Protein AF-A0A961DHG2-F1 (afdb_monomer)

Foldseek 3Di:
DAFQDFWWWKAKAFFADWQACVNCPPDPRLVQFIWTWGDFPNDTATETAGLFDPDPPFHRWKWKDKFFAQDDDDADDHDIGPPAFADCCVRPVDWPVRTHTDDSVVSSVVVVVLDDHRFIKMKIFGAHVPRRRYGYQQADDDPRRHIWIWGPSVDRTIMIMHIDGPPDGD

Secondary structure (DSSP, 8-state):
-----SEEEEEEEEEEEEE-TT-TTTSS--TTEEEEEEEETTEEEEEEEE-S---TTS--PEEEEEEE-PPPSSPP-SEEEET--B-HHHHH---GGGSEEE-HHHHHHHHHHH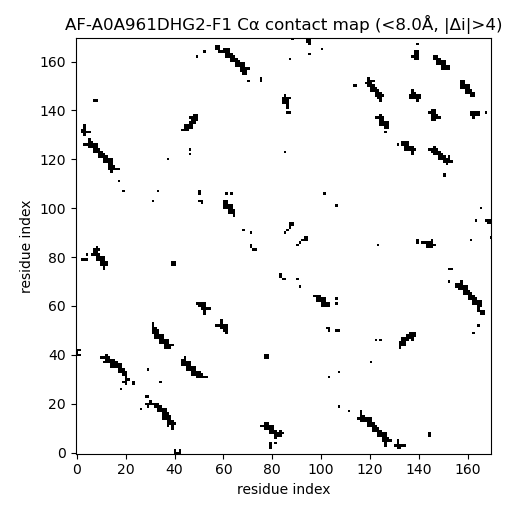--TTSEEEEEEEEPTT-TTEEEEES--STTB--EEEESTTSSS-EEEEEEETT---

pLDDT: mean 92.59, std 9.17, range [45.97, 98.56]

Radius of gyration: 14.7 Å; Cα contacts (8 Å, |Δi|>4): 421; chains: 1; bounding box: 36×35×34 Å

Sequence (170 aa):
CDALTVGFGRIYGTLVAIVRPVDQQCAQPNRGHVILQVKMSGAVYRLLVNVESTVGGVDPRVLIASVSKPLPSPAWSEGWHSGVKLDYVTDFALHAGDFTAMEKADLVTRVVAEMHIGAPISVYGTSGAGRPESAHLIHRNGNDDDGAVVVGPDTATPRILLFHFAEQSF

Mean predicted aligned error: 3.83 Å

Nearest PDB structures (foldseek):
  4jbm-assembly2_B  TM=5.206E-01  e=5.271E+00  Mus musculus
  8x70-assembly3_C  TM=4.385E-01  e=4.462E+00  Homo sapiens
  7tre-assembly1_C  TM=3.648E-01  e=5.890E+00  Homo sapiens
  2f9y-assembly1_A-2  TM=2.972E-01  e=4.986E+00  Escherichia coli
  8sgx-assembly1_C  TM=3.344E-01  e=5.271E+00  Leishmania tarentolae

Solvent-accessible surface area (backbone atoms only — not comparable to full-atom values): 9136 Å² total; per-residue (Å²): 130,86,64,46,62,69,40,52,26,34,44,22,29,30,27,71,46,76,42,50,50,85,54,54,90,83,44,78,89,38,79,39,25,38,33,42,29,32,36,37,88,93,43,75,32,43,36,38,35,64,30,33,48,85,61,86,95,57,68,42,37,28,23,42,38,74,49,70,48,69,77,67,68,73,78,85,62,81,40,72,39,66,83,52,63,36,40,58,48,84,76,67,72,47,42,53,87,71,39,47,75,29,55,46,72,58,40,49,51,53,57,53,74,71,58,54,78,72,36,55,34,30,37,28,23,33,18,46,86,98,32,44,54,34,32,31,65,31,17,66,67,56,94,40,50,29,10,29,42,28,39,47,54,88,48,84,57,17,42,36,41,38,34,36,53,72,87,59,82,96

Structure (mmCIF, N/CA/C/O backbone):
data_AF-A0A961DHG2-F1
#
_entry.id   AF-A0A961DHG2-F1
#
loop_
_atom_site.group_PDB
_atom_site.id
_atom_site.type_symbol
_atom_site.label_atom_id
_atom_site.label_alt_id
_atom_site.label_comp_id
_atom_site.label_asym_id
_atom_site.label_entity_id
_atom_site.label_seq_id
_atom_site.pdbx_PDB_ins_code
_atom_site.Cartn_x
_atom_site.Cartn_y
_atom_site.Cartn_z
_atom_site.occupancy
_atom_site.B_iso_or_equiv
_atom_site.auth_seq_id
_atom_site.auth_comp_id
_atom_site.auth_asym_id
_atom_site.auth_atom_id
_atom_site.pdbx_PDB_model_num
ATOM 1 N N . CYS A 1 1 ? -15.050 13.508 12.982 1.00 45.97 1 CYS A N 1
ATOM 2 C CA . CYS A 1 1 ? -14.451 13.053 11.716 1.00 45.97 1 CYS A CA 1
ATOM 3 C C . CYS A 1 1 ? -13.011 12.731 12.020 1.00 45.97 1 CYS A C 1
ATOM 5 O O . CYS A 1 1 ? -12.280 13.653 12.366 1.00 45.97 1 CYS A O 1
ATOM 7 N N . ASP A 1 2 ? -12.638 11.462 11.969 1.00 59.91 2 ASP A N 1
ATOM 8 C CA . ASP A 1 2 ? -11.238 11.095 12.141 1.00 59.91 2 ASP A CA 1
ATOM 9 C C . ASP A 1 2 ? -10.472 11.547 10.893 1.00 59.91 2 ASP A C 1
ATOM 11 O O . ASP A 1 2 ? -11.009 11.574 9.788 1.00 59.91 2 ASP A O 1
ATOM 15 N N . ALA A 1 3 ? -9.247 12.013 11.058 1.00 86.00 3 ALA A N 1
ATOM 16 C CA . ALA A 1 3 ? -8.420 12.530 9.976 1.0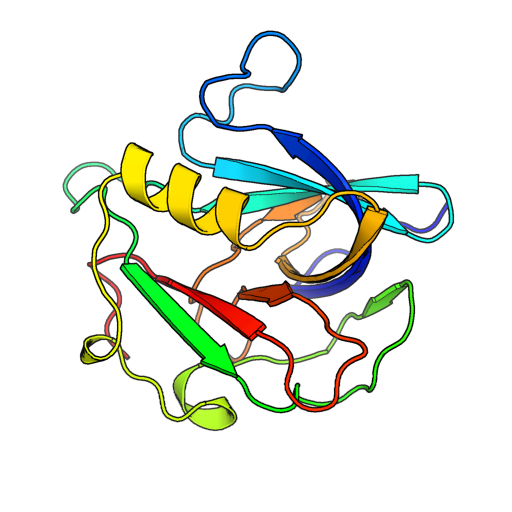0 86.00 3 ALA A CA 1
ATOM 17 C C . ALA A 1 3 ? -7.092 11.787 10.023 1.00 86.00 3 ALA A C 1
ATOM 19 O O . ALA A 1 3 ? -6.584 11.528 11.115 1.0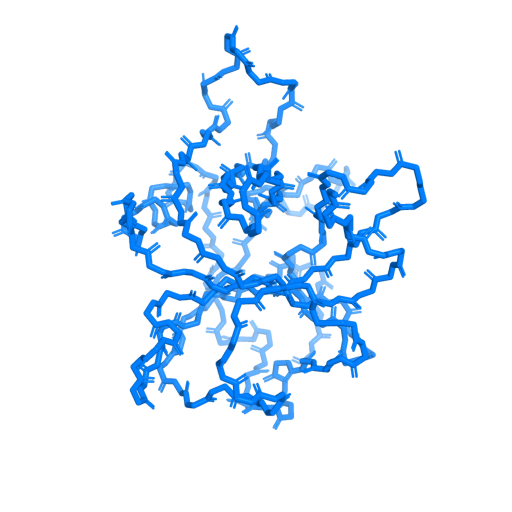0 86.00 3 ALA A O 1
ATOM 20 N N . LEU A 1 4 ? -6.519 11.463 8.862 1.00 93.94 4 LEU A N 1
ATOM 21 C CA . LEU A 1 4 ? -5.163 10.929 8.842 1.00 93.94 4 LEU A CA 1
ATOM 22 C C . LEU A 1 4 ? -4.225 12.036 9.323 1.00 93.94 4 LEU A C 1
ATOM 24 O O . LEU A 1 4 ? -4.116 13.088 8.685 1.00 93.94 4 LEU A O 1
ATOM 28 N N . THR A 1 5 ? -3.568 11.821 10.460 1.00 95.38 5 THR A N 1
ATOM 29 C CA . THR A 1 5 ? -2.541 12.747 10.941 1.00 95.38 5 THR A CA 1
ATOM 30 C C . THR A 1 5 ? -1.363 12.735 9.976 1.00 95.38 5 THR A C 1
ATOM 32 O O . THR A 1 5 ? -1.077 11.713 9.357 1.00 95.38 5 THR A O 1
ATOM 35 N N . VAL A 1 6 ? -0.669 13.865 9.852 1.00 96.06 6 VAL A N 1
ATOM 36 C CA . VAL A 1 6 ? 0.505 13.979 8.977 1.00 96.06 6 VAL A CA 1
ATOM 37 C C . VAL A 1 6 ? 1.591 12.993 9.414 1.00 96.06 6 VAL A C 1
ATOM 39 O O . VAL A 1 6 ? 1.883 12.893 10.606 1.00 96.06 6 VAL A O 1
ATOM 42 N N . GLY A 1 7 ? 2.202 12.312 8.445 1.00 95.94 7 GLY A N 1
ATOM 43 C CA . GLY A 1 7 ? 3.286 11.354 8.658 1.00 95.94 7 GLY A CA 1
ATOM 44 C C . GLY A 1 7 ? 2.937 9.929 8.233 1.00 95.94 7 GLY A C 1
ATOM 45 O O . GLY A 1 7 ? 1.872 9.672 7.665 1.00 95.94 7 GLY A O 1
ATOM 46 N N . PHE A 1 8 ? 3.876 9.017 8.486 1.00 97.06 8 PHE A N 1
ATOM 47 C CA . PHE A 1 8 ? 3.699 7.589 8.249 1.00 97.06 8 PHE A CA 1
ATOM 48 C C . PHE A 1 8 ? 2.724 6.979 9.259 1.00 97.06 8 PHE A C 1
ATOM 50 O O . PHE A 1 8 ? 2.708 7.328 10.447 1.00 97.06 8 PHE A O 1
ATOM 57 N N . GLY A 1 9 ? 1.911 6.049 8.779 1.00 95.75 9 GLY A N 1
ATOM 58 C CA . GLY A 1 9 ? 1.008 5.291 9.618 1.00 95.75 9 GLY A CA 1
ATOM 59 C C . GLY A 1 9 ? 0.339 4.151 8.874 1.00 95.75 9 GLY A C 1
ATOM 60 O O . GLY A 1 9 ? 0.582 3.896 7.692 1.00 95.75 9 GLY A O 1
ATOM 61 N N . ARG A 1 10 ? -0.539 3.464 9.598 1.00 96.19 10 ARG A N 1
ATOM 62 C CA . ARG A 1 10 ? -1.341 2.357 9.085 1.00 96.19 10 ARG A CA 1
ATOM 63 C C . ARG A 1 10 ? -2.813 2.677 9.246 1.00 96.19 10 ARG A C 1
ATOM 65 O O . ARG A 1 10 ? -3.289 2.814 10.372 1.00 96.19 10 ARG A O 1
ATOM 72 N N . ILE A 1 11 ? -3.543 2.755 8.141 1.00 96.00 11 ILE A N 1
ATOM 73 C CA . ILE A 1 11 ? -5.003 2.811 8.181 1.00 96.00 11 ILE A CA 1
ATOM 74 C C . ILE A 1 11 ? -5.554 1.398 8.220 1.00 96.00 11 ILE A C 1
ATOM 76 O O . ILE A 1 11 ? -5.121 0.524 7.472 1.00 96.00 11 ILE A O 1
ATOM 80 N N . TYR A 1 12 ? -6.542 1.208 9.076 1.00 94.81 12 TYR A N 1
ATOM 81 C CA . TYR A 1 12 ? -7.349 0.015 9.149 1.00 94.81 12 TYR A CA 1
ATOM 82 C C . TYR A 1 12 ? -8.808 0.366 8.868 1.00 94.81 12 TYR A C 1
ATOM 84 O O . TYR A 1 12 ? -9.368 1.230 9.544 1.00 94.81 12 TYR A O 1
ATOM 92 N N . GLY A 1 13 ? -9.452 -0.333 7.934 1.00 95.94 13 GLY A N 1
ATOM 93 C CA . GLY A 1 13 ? -10.874 -0.133 7.676 1.00 95.94 13 GLY A CA 1
ATOM 94 C C . GLY A 1 13 ? -11.474 -1.158 6.724 1.00 95.94 13 GLY A C 1
ATOM 95 O O . GLY A 1 13 ? -10.946 -2.248 6.529 1.00 95.94 13 GLY A O 1
ATOM 96 N N . THR A 1 14 ? -12.602 -0.799 6.121 1.00 98.00 14 THR A N 1
ATOM 97 C CA . THR A 1 14 ? -13.308 -1.624 5.131 1.00 98.00 14 THR A CA 1
ATOM 98 C C . THR A 1 14 ? -13.056 -1.094 3.727 1.00 98.00 14 THR A C 1
ATOM 100 O O . THR A 1 14 ? -13.260 0.094 3.473 1.00 98.00 14 THR A O 1
ATOM 103 N N . LEU A 1 15 ? -12.661 -1.950 2.785 1.00 98.38 15 LEU A N 1
ATOM 104 C CA . LEU A 1 15 ? -12.525 -1.548 1.385 1.00 98.38 15 LEU A CA 1
ATOM 105 C C . LEU A 1 15 ? -13.910 -1.293 0.772 1.00 98.38 15 LEU A C 1
ATOM 107 O O . LEU A 1 15 ? -14.743 -2.193 0.739 1.00 98.38 15 LEU A O 1
ATOM 111 N N . VAL A 1 16 ? -14.169 -0.090 0.258 1.00 98.19 16 VAL A N 1
ATOM 112 C CA . VAL A 1 16 ? -15.480 0.272 -0.322 1.00 98.19 16 VAL A CA 1
ATOM 113 C C . VAL A 1 16 ? -15.449 0.502 -1.827 1.00 98.19 16 VAL A C 1
ATOM 115 O O . VAL A 1 16 ? -16.474 0.335 -2.481 1.00 98.19 16 VAL A O 1
ATOM 118 N N . ALA A 1 17 ? -14.291 0.839 -2.393 1.00 96.50 17 ALA A N 1
ATOM 119 C CA . ALA A 1 17 ? -14.109 0.906 -3.839 1.00 96.50 17 ALA A CA 1
ATOM 120 C C . ALA A 1 17 ? -12.637 0.742 -4.225 1.00 96.50 17 ALA A C 1
ATOM 122 O O . ALA A 1 17 ? -11.730 1.017 -3.437 1.00 96.50 17 ALA A O 1
ATOM 123 N N . ILE A 1 18 ? -12.417 0.346 -5.476 1.00 95.06 18 ILE A N 1
ATOM 124 C CA . ILE A 1 18 ? -11.108 0.340 -6.1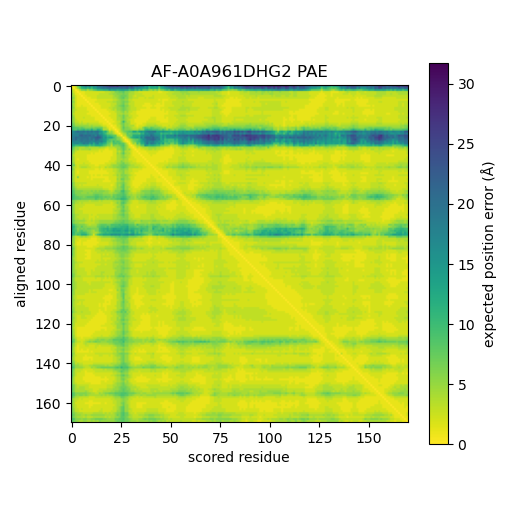25 1.00 95.06 18 ILE A CA 1
ATOM 125 C C . ILE A 1 18 ? -11.240 1.183 -7.387 1.00 95.06 18 ILE A C 1
ATOM 127 O O . ILE A 1 18 ? -12.099 0.907 -8.222 1.00 95.06 18 ILE A O 1
ATOM 131 N N . VAL A 1 19 ? -10.399 2.203 -7.532 1.00 93.25 19 VAL A N 1
ATOM 132 C CA . VAL A 1 19 ? -10.344 3.026 -8.743 1.00 93.25 19 VAL A CA 1
ATOM 133 C C . VAL A 1 19 ? -9.053 2.717 -9.478 1.00 93.25 19 VAL A C 1
ATOM 135 O O . VAL A 1 19 ? -7.957 2.995 -8.979 1.00 93.25 19 VAL A O 1
ATOM 138 N N . ARG A 1 20 ? -9.167 2.143 -10.674 1.00 91.25 20 ARG A N 1
ATOM 139 C CA . ARG A 1 20 ? -8.005 1.808 -11.497 1.00 91.25 20 ARG A CA 1
ATOM 140 C C . ARG A 1 20 ? -7.531 3.042 -12.265 1.00 91.25 20 ARG A C 1
ATOM 142 O O . ARG A 1 20 ? -8.318 3.962 -12.494 1.00 91.25 20 ARG A O 1
ATOM 149 N N . PRO A 1 21 ? -6.287 3.041 -12.771 1.00 87.94 21 PRO A N 1
ATOM 150 C CA . PRO A 1 21 ? -5.798 4.113 -13.636 1.00 87.94 21 PRO A CA 1
ATOM 151 C C . PRO A 1 21 ? -6.650 4.375 -14.885 1.00 87.94 21 PRO A C 1
ATOM 153 O O . PRO A 1 21 ? -6.555 5.459 -15.451 1.00 87.94 21 PRO A O 1
ATOM 156 N N . VAL A 1 22 ? -7.449 3.402 -15.343 1.00 84.12 22 VAL A N 1
ATOM 157 C CA . VAL A 1 22 ? -8.361 3.547 -16.494 1.00 84.12 22 VAL A CA 1
ATOM 158 C C . VAL A 1 22 ? -9.700 4.199 -16.128 1.00 84.12 22 VAL A C 1
ATOM 160 O O . VAL A 1 22 ? -10.363 4.751 -17.001 1.00 84.12 22 VAL A O 1
ATOM 163 N N . ASP A 1 23 ? -10.077 4.215 -14.847 1.00 80.00 23 ASP A N 1
ATOM 164 C CA . ASP A 1 23 ? -11.376 4.701 -14.361 1.00 80.00 23 ASP A CA 1
ATOM 165 C C . ASP A 1 23 ? -11.352 6.235 -14.109 1.00 80.00 23 ASP A C 1
ATOM 167 O O . ASP A 1 23 ? -11.874 6.747 -13.117 1.00 80.00 23 ASP A O 1
ATOM 171 N N . GLN A 1 24 ? -10.724 7.001 -15.015 1.00 64.44 24 GLN A N 1
ATOM 172 C CA . GLN A 1 24 ? -10.405 8.439 -14.848 1.00 64.44 24 GLN A CA 1
ATOM 173 C C . GLN A 1 24 ? -11.614 9.382 -14.929 1.00 64.44 24 GLN A C 1
ATOM 175 O O . GLN A 1 24 ? -11.467 10.592 -14.781 1.00 64.44 24 GLN A O 1
ATOM 180 N N . GLN A 1 25 ? -12.809 8.858 -15.194 1.00 64.88 25 GLN A N 1
ATOM 181 C CA . GLN A 1 25 ? -14.010 9.674 -15.390 1.00 64.88 25 GLN A CA 1
ATOM 182 C C . GLN A 1 25 ? -14.543 10.273 -14.077 1.00 64.88 25 GLN A C 1
ATOM 184 O O . GLN A 1 25 ? -15.270 11.262 -14.119 1.00 64.88 25 GLN A O 1
ATOM 189 N N . CYS A 1 26 ? -14.173 9.713 -12.916 1.00 53.06 26 CYS A N 1
ATOM 190 C CA . CYS A 1 26 ? -14.684 10.156 -11.610 1.00 53.06 26 CYS A CA 1
ATOM 191 C C . CYS A 1 26 ? -13.608 10.375 -10.533 1.00 53.06 26 CYS A C 1
ATOM 193 O O . CYS A 1 26 ? -13.902 10.967 -9.495 1.00 53.06 26 CYS A O 1
ATOM 195 N N . ALA A 1 27 ? -12.365 9.943 -10.755 1.00 54.09 27 ALA A N 1
ATOM 196 C CA . ALA A 1 27 ? -11.256 10.196 -9.842 1.00 54.09 27 ALA A CA 1
ATOM 197 C C . ALA A 1 27 ? -10.250 11.161 -10.469 1.00 54.09 27 ALA A C 1
ATOM 199 O O . ALA A 1 27 ? -9.964 11.086 -11.661 1.00 54.09 27 ALA A O 1
ATOM 200 N N . GLN A 1 28 ? -9.698 12.064 -9.650 1.00 57.97 28 GLN A N 1
ATOM 201 C CA . GLN A 1 28 ? -8.568 12.916 -10.037 1.00 57.97 28 GLN A CA 1
ATOM 202 C C . GLN A 1 28 ? -7.485 12.090 -10.761 1.00 57.97 28 GLN A C 1
ATOM 204 O O . GLN A 1 28 ? -7.256 10.952 -10.345 1.00 57.97 28 GLN A O 1
ATOM 209 N N . PRO A 1 29 ? -6.795 12.642 -11.780 1.00 59.06 29 PRO A N 1
ATOM 210 C CA . PRO A 1 29 ? -5.859 11.887 -12.612 1.00 59.06 29 PRO A CA 1
ATOM 211 C C . PRO A 1 29 ? -4.856 11.075 -11.778 1.00 59.06 29 PRO A C 1
ATOM 213 O O . PRO A 1 29 ? -3.996 11.633 -11.103 1.00 59.06 29 PRO A O 1
ATOM 216 N N . ASN A 1 30 ? -4.962 9.748 -11.832 1.00 69.12 30 ASN A N 1
ATOM 217 C CA . ASN A 1 30 ? -4.188 8.792 -11.032 1.00 69.12 30 ASN A CA 1
ATOM 218 C C . ASN A 1 30 ? -3.443 7.792 -11.930 1.00 69.12 30 ASN A C 1
ATOM 220 O O . ASN A 1 30 ? -3.446 6.591 -11.688 1.00 69.12 30 ASN A O 1
ATOM 224 N N . ARG A 1 31 ? -2.803 8.293 -12.994 1.00 81.56 31 ARG A N 1
ATOM 225 C CA . ARG A 1 31 ? -2.229 7.474 -14.081 1.00 81.56 31 ARG A CA 1
ATOM 226 C C . ARG A 1 31 ? -1.242 6.387 -13.628 1.00 81.56 31 ARG A C 1
ATOM 228 O O . ARG A 1 31 ? -1.203 5.344 -14.273 1.00 81.56 31 ARG A O 1
ATOM 235 N N . GLY A 1 32 ? -0.515 6.618 -12.532 1.00 87.81 32 GLY A N 1
ATOM 236 C CA . GLY A 1 32 ? 0.429 5.659 -11.942 1.00 87.81 32 GLY A CA 1
ATOM 237 C C . GLY A 1 32 ? -0.039 4.982 -10.649 1.00 87.81 32 GLY A C 1
ATOM 238 O O . GLY A 1 32 ? 0.776 4.350 -9.980 1.00 87.81 32 GLY A O 1
ATOM 239 N N . HIS A 1 33 ? -1.319 5.120 -10.267 1.00 93.25 33 HIS A N 1
ATOM 240 C CA . HIS A 1 33 ? -1.824 4.595 -8.993 1.00 93.25 33 HIS A CA 1
ATOM 241 C C . HIS A 1 33 ? -3.157 3.858 -9.116 1.00 93.25 33 HIS A C 1
ATOM 243 O O . HIS A 1 33 ? -4.109 4.356 -9.722 1.00 93.25 33 HIS A O 1
ATOM 249 N N . VAL A 1 34 ? -3.270 2.728 -8.421 1.00 94.62 34 VAL A N 1
ATOM 250 C CA . VAL A 1 34 ? -4.572 2.179 -8.020 1.00 94.62 34 VAL A CA 1
ATOM 251 C C . VAL A 1 34 ? -4.995 2.889 -6.738 1.00 94.62 34 VAL A C 1
ATOM 253 O O . VAL A 1 34 ? -4.227 2.939 -5.781 1.00 94.62 34 VAL A O 1
ATOM 256 N N . ILE A 1 35 ? -6.202 3.456 -6.707 1.00 95.06 35 ILE A N 1
ATOM 257 C CA . ILE A 1 35 ? -6.736 4.068 -5.485 1.00 95.06 35 ILE A CA 1
ATOM 258 C C . ILE A 1 35 ? -7.608 3.044 -4.774 1.00 95.06 35 ILE A C 1
ATOM 260 O O . ILE A 1 35 ? -8.637 2.626 -5.307 1.00 95.06 35 ILE A O 1
ATOM 264 N N . LEU A 1 36 ? -7.231 2.701 -3.549 1.00 96.75 36 LEU A N 1
ATOM 265 C CA . LEU A 1 36 ? -8.087 1.969 -2.627 1.00 96.75 36 LEU A CA 1
ATOM 266 C C . LEU A 1 36 ? -8.888 2.988 -1.818 1.00 96.75 36 LEU A C 1
ATOM 268 O O . LEU A 1 36 ? -8.312 3.850 -1.150 1.00 96.75 36 LEU A O 1
ATOM 272 N N . GLN A 1 37 ? -10.215 2.921 -1.906 1.00 96.75 37 GLN A N 1
ATOM 273 C CA . GLN A 1 37 ? -11.095 3.706 -1.050 1.00 96.75 37 GLN A CA 1
ATOM 274 C C . GLN A 1 37 ? -11.440 2.891 0.187 1.00 96.75 37 GLN A C 1
ATOM 276 O O . GLN A 1 37 ? -12.125 1.873 0.090 1.00 96.75 37 GLN A O 1
ATOM 281 N N . VAL A 1 38 ? -10.963 3.338 1.344 1.00 97.69 38 VAL A N 1
ATOM 282 C CA . VAL A 1 38 ? -11.129 2.630 2.616 1.00 97.69 38 VAL A CA 1
ATOM 283 C C . VAL A 1 38 ? -12.040 3.439 3.521 1.00 97.69 38 VAL A C 1
ATOM 285 O O . VAL A 1 38 ? -11.783 4.614 3.771 1.00 97.69 38 VAL A O 1
ATOM 288 N N . LYS A 1 39 ? -13.116 2.815 3.999 1.00 97.75 39 LYS A N 1
ATOM 289 C CA . LYS A 1 39 ? -14.002 3.383 5.009 1.00 97.75 39 LYS A CA 1
ATOM 290 C C . LYS A 1 39 ? -13.453 3.078 6.398 1.00 97.75 39 LYS A C 1
ATOM 292 O O . LYS A 1 39 ? -13.266 1.912 6.729 1.00 97.75 39 LYS A O 1
ATOM 297 N N . MET A 1 40 ? -13.244 4.119 7.191 1.00 95.94 40 MET A N 1
ATOM 298 C CA . MET A 1 40 ? -12.784 4.051 8.577 1.00 95.94 40 MET A CA 1
ATOM 299 C C . MET A 1 40 ? -13.535 5.118 9.375 1.00 95.94 40 MET A C 1
ATOM 301 O O . MET A 1 40 ? -13.669 6.255 8.912 1.00 95.94 40 MET A O 1
ATOM 305 N N . SER A 1 41 ? -14.082 4.759 10.537 1.00 93.94 41 SER A N 1
ATOM 306 C CA . SER A 1 41 ? -14.788 5.700 11.427 1.00 93.94 41 SER A CA 1
ATOM 307 C C . SER A 1 41 ? -15.886 6.517 10.722 1.00 93.94 41 SER A C 1
ATOM 309 O O . SER A 1 41 ? -16.104 7.701 10.988 1.00 93.94 41 SER A O 1
ATOM 311 N N . GLY A 1 42 ? -16.572 5.893 9.758 1.00 93.69 42 GLY A N 1
ATOM 312 C CA . GLY A 1 42 ? -17.661 6.507 8.994 1.00 93.69 42 GLY A CA 1
ATOM 313 C C . GLY A 1 42 ? -17.250 7.408 7.819 1.00 93.69 42 GLY A C 1
ATOM 314 O O . GLY A 1 42 ? -18.133 7.787 7.052 1.00 93.69 42 GLY A O 1
ATOM 315 N N . ALA A 1 43 ? -15.961 7.699 7.621 1.00 95.44 43 ALA A N 1
ATOM 316 C CA . ALA A 1 43 ? -15.446 8.472 6.485 1.00 95.44 43 ALA A CA 1
ATOM 317 C C . ALA A 1 43 ? -14.683 7.582 5.489 1.00 95.44 43 ALA A C 1
ATOM 319 O O . ALA A 1 43 ? -14.263 6.483 5.838 1.00 95.44 43 ALA A O 1
ATOM 320 N N . VAL A 1 44 ? -14.523 8.043 4.242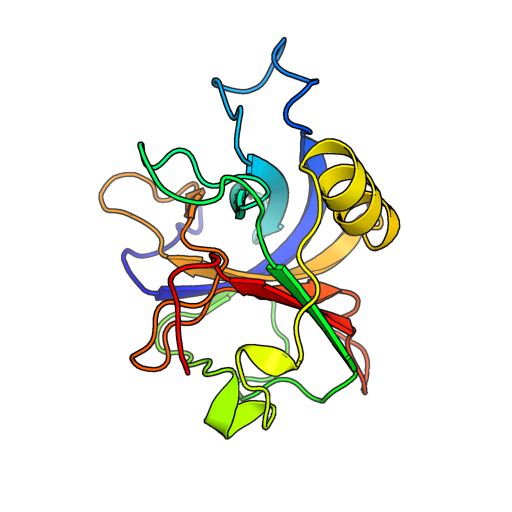 1.00 95.94 44 VAL A N 1
ATOM 321 C CA . VAL A 1 44 ? -13.807 7.317 3.176 1.00 95.94 44 VAL A CA 1
ATOM 322 C C . VAL A 1 44 ? -12.508 8.038 2.831 1.00 95.94 44 VAL A C 1
ATOM 324 O O . VAL A 1 44 ? -12.524 9.221 2.497 1.00 95.94 44 VAL A O 1
ATOM 327 N N . TYR A 1 45 ? -11.403 7.297 2.861 1.00 96.25 45 TYR A N 1
ATOM 328 C CA . TYR A 1 45 ? -10.049 7.780 2.590 1.00 96.25 45 TYR A CA 1
ATOM 329 C C . TYR A 1 45 ? -9.519 7.193 1.290 1.00 96.25 45 TYR A C 1
ATOM 331 O O . TYR A 1 45 ? -9.909 6.097 0.885 1.00 96.25 45 TYR A O 1
ATOM 339 N N . ARG A 1 46 ? -8.615 7.920 0.634 1.00 94.75 46 ARG A N 1
ATOM 340 C CA . ARG A 1 46 ? -8.012 7.541 -0.648 1.00 94.75 46 ARG A CA 1
ATOM 341 C C . ARG A 1 46 ? -6.560 7.131 -0.451 1.00 94.75 46 ARG A C 1
ATOM 343 O O . ARG A 1 46 ? -5.726 7.975 -0.127 1.00 94.75 46 ARG A O 1
ATOM 350 N N . LEU A 1 47 ? -6.250 5.868 -0.707 1.00 96.50 47 LEU A N 1
ATOM 351 C CA . LEU A 1 47 ? -4.906 5.316 -0.538 1.00 96.50 47 LEU A CA 1
ATOM 352 C C . LEU A 1 47 ? -4.328 4.983 -1.908 1.00 96.50 47 LEU A C 1
ATOM 354 O O . LEU A 1 47 ? -4.931 4.226 -2.669 1.00 96.50 47 LEU A O 1
ATOM 358 N N . LEU A 1 48 ? -3.210 5.611 -2.252 1.00 95.12 48 LEU A N 1
ATOM 359 C CA . LEU A 1 48 ? -2.662 5.608 -3.605 1.00 95.12 48 LEU A CA 1
ATOM 360 C C . LEU A 1 48 ? -1.541 4.573 -3.714 1.00 95.12 48 LEU A C 1
ATOM 362 O O . LEU A 1 48 ? -0.406 4.842 -3.331 1.00 95.12 48 LEU A O 1
ATOM 366 N N . VAL A 1 49 ? -1.873 3.395 -4.242 1.00 96.88 49 VAL A N 1
ATOM 367 C CA . VAL A 1 49 ? -0.940 2.276 -4.425 1.00 96.88 49 VAL A CA 1
ATOM 368 C C . VAL A 1 49 ? -0.186 2.446 -5.734 1.00 96.88 49 VAL A C 1
ATOM 370 O O . VAL A 1 49 ? -0.815 2.560 -6.788 1.00 96.88 49 VAL A O 1
ATOM 373 N N . ASN A 1 50 ? 1.144 2.458 -5.681 1.00 94.94 50 ASN A N 1
ATOM 374 C CA . ASN A 1 50 ? 1.987 2.622 -6.860 1.00 94.94 50 ASN A CA 1
ATOM 375 C C . ASN A 1 50 ? 1.894 1.407 -7.786 1.00 94.94 50 ASN A C 1
ATOM 377 O O . ASN A 1 50 ? 2.100 0.271 -7.368 1.00 94.94 50 ASN A O 1
ATOM 381 N N . VAL A 1 51 ? 1.598 1.662 -9.063 1.00 95.56 51 VAL A N 1
ATOM 382 C CA . VAL A 1 51 ? 1.572 0.635 -10.121 1.00 95.56 51 VAL A CA 1
ATOM 383 C C . VAL A 1 51 ? 2.397 1.010 -11.354 1.00 95.56 51 VAL A C 1
ATOM 385 O O . VAL A 1 51 ? 2.440 0.259 -12.323 1.00 95.56 51 VAL A O 1
ATOM 388 N N . GLU A 1 52 ? 3.033 2.180 -11.327 1.00 94.69 52 GLU A N 1
ATOM 389 C CA . GLU A 1 52 ? 3.973 2.670 -12.335 1.00 94.69 52 GLU A CA 1
ATOM 390 C C . GLU A 1 52 ? 4.853 3.757 -11.702 1.00 94.69 52 GLU A C 1
ATOM 392 O O . GLU A 1 52 ? 4.351 4.604 -10.955 1.00 94.69 52 GLU A O 1
ATOM 397 N N . SER A 1 53 ? 6.153 3.745 -12.003 1.00 92.44 53 SER A N 1
ATOM 398 C CA . SER A 1 53 ? 7.036 4.881 -11.739 1.00 92.44 53 SER A CA 1
ATOM 399 C C . SER A 1 53 ? 6.859 5.924 -12.837 1.0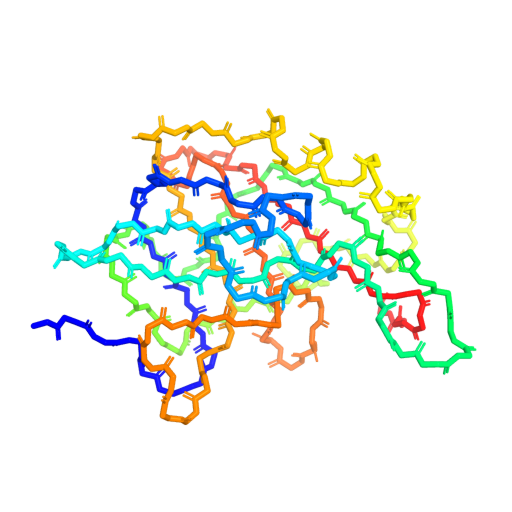0 92.44 53 SER A C 1
ATOM 401 O O . SER A 1 53 ? 6.930 5.621 -14.027 1.00 92.44 53 SER A O 1
ATOM 403 N N . THR A 1 54 ? 6.632 7.176 -12.444 1.00 88.69 54 THR A N 1
ATOM 404 C CA . THR A 1 54 ? 6.540 8.311 -13.376 1.00 88.69 54 THR A CA 1
ATOM 405 C C . THR A 1 54 ? 7.824 9.138 -13.418 1.00 88.69 54 THR A C 1
ATOM 407 O O . THR A 1 54 ? 7.833 10.228 -13.992 1.00 88.69 54 THR A O 1
ATOM 410 N N . VAL A 1 55 ? 8.892 8.670 -12.767 1.00 87.88 55 VAL A N 1
ATOM 411 C CA . VAL A 1 55 ? 10.198 9.333 -12.781 1.00 87.88 55 VAL A CA 1
ATOM 412 C C . VAL A 1 55 ? 10.812 9.168 -14.176 1.00 87.88 55 VAL A C 1
ATOM 414 O O . VAL A 1 55 ? 10.823 8.082 -14.748 1.00 87.88 55 VAL A O 1
ATOM 417 N N . GLY A 1 56 ? 11.289 10.262 -14.770 1.00 88.81 56 GLY A N 1
ATOM 418 C CA . GLY A 1 56 ? 11.887 10.220 -16.104 1.00 88.81 56 GLY A CA 1
ATOM 419 C C . GLY A 1 56 ? 13.246 9.516 -16.101 1.00 88.81 56 GLY A C 1
ATOM 420 O O . GLY A 1 56 ? 14.081 9.799 -15.248 1.00 88.81 56 GLY A O 1
ATOM 421 N N . GLY A 1 57 ? 13.486 8.643 -17.084 1.00 88.69 57 GLY A N 1
ATOM 422 C CA . GLY A 1 57 ? 14.787 7.990 -17.285 1.00 88.69 57 GLY A CA 1
ATOM 423 C C . GLY A 1 57 ? 15.054 6.761 -16.409 1.00 88.69 57 GLY A C 1
ATOM 424 O O . GLY A 1 57 ? 16.160 6.230 -16.464 1.00 88.69 57 GLY A O 1
ATOM 425 N N . VAL A 1 58 ? 14.063 6.295 -15.645 1.00 91.81 58 VAL A N 1
ATOM 426 C CA . VAL A 1 58 ? 14.112 5.019 -14.913 1.00 91.81 58 VAL A CA 1
ATOM 427 C C . VAL A 1 58 ? 13.131 4.014 -15.515 1.00 91.81 58 VAL A C 1
ATOM 429 O O . VAL A 1 58 ? 12.302 4.361 -16.359 1.00 91.81 58 VAL A O 1
ATOM 432 N N . ASP A 1 59 ? 13.236 2.756 -15.093 1.00 94.88 59 ASP A N 1
ATOM 433 C CA . ASP A 1 59 ? 12.271 1.722 -15.457 1.00 94.88 59 ASP A CA 1
ATOM 434 C C . ASP A 1 59 ? 10.883 2.077 -14.878 1.00 94.88 59 ASP A C 1
ATOM 436 O O . ASP A 1 59 ? 10.763 2.276 -13.666 1.00 94.88 59 ASP A O 1
ATOM 440 N N . PRO A 1 60 ? 9.826 2.180 -15.706 1.00 94.94 60 PRO A N 1
ATOM 441 C CA . PRO A 1 60 ? 8.491 2.531 -15.229 1.00 94.94 60 PRO A CA 1
ATOM 442 C C . PRO A 1 60 ? 7.816 1.401 -14.440 1.00 94.94 60 PRO A C 1
ATOM 444 O O . PRO A 1 60 ? 6.788 1.636 -13.800 1.00 94.94 60 PRO A O 1
ATOM 447 N N . ARG A 1 61 ? 8.341 0.173 -14.492 1.00 97.25 61 ARG A N 1
ATOM 448 C CA . ARG A 1 61 ? 7.742 -0.980 -13.817 1.00 97.25 61 ARG A CA 1
ATOM 449 C C . ARG A 1 61 ? 7.913 -0.868 -12.309 1.00 97.25 61 ARG A C 1
ATOM 451 O O . ARG A 1 61 ? 8.974 -0.520 -11.797 1.00 97.25 61 ARG A O 1
ATOM 458 N N . VAL A 1 62 ? 6.856 -1.235 -11.595 1.00 97.69 62 VAL A N 1
ATOM 459 C CA . VAL A 1 62 ? 6.902 -1.446 -10.148 1.00 97.69 62 VAL A CA 1
ATOM 460 C C . VAL A 1 62 ? 7.115 -2.934 -9.903 1.00 97.69 62 VAL A C 1
ATOM 462 O O . VAL A 1 62 ? 6.496 -3.786 -10.549 1.00 97.69 62 VAL A O 1
ATOM 465 N N . LEU A 1 63 ? 8.015 -3.246 -8.980 1.00 98.38 63 LEU A N 1
ATOM 466 C CA . LEU A 1 63 ? 8.293 -4.601 -8.546 1.00 98.38 63 LEU A CA 1
ATOM 467 C C . LEU A 1 63 ? 7.386 -4.941 -7.370 1.00 98.38 63 LEU A C 1
ATOM 469 O O . LEU A 1 63 ? 7.236 -4.142 -6.447 1.00 98.38 63 LEU A O 1
ATOM 473 N N . ILE A 1 64 ? 6.773 -6.122 -7.408 1.00 98.50 64 ILE A N 1
ATOM 474 C CA . ILE A 1 64 ? 5.851 -6.596 -6.375 1.00 98.50 64 ILE A CA 1
ATOM 475 C C . ILE A 1 64 ? 6.319 -7.931 -5.795 1.00 98.50 64 ILE A C 1
ATOM 477 O O . ILE A 1 64 ? 6.728 -8.841 -6.521 1.00 98.50 64 ILE A O 1
ATOM 481 N N . ALA A 1 65 ? 6.184 -8.063 -4.481 1.00 98.25 65 ALA A N 1
ATOM 482 C CA . ALA A 1 65 ? 6.233 -9.328 -3.767 1.00 98.25 65 ALA A CA 1
ATOM 483 C C . ALA A 1 65 ? 4.957 -9.485 -2.940 1.00 98.25 65 ALA A C 1
ATOM 485 O O . ALA A 1 65 ? 4.228 -8.527 -2.667 1.00 98.25 65 ALA A O 1
ATOM 486 N N . SER A 1 66 ? 4.677 -10.722 -2.549 1.00 97.50 66 SER A N 1
ATOM 487 C CA . SER A 1 66 ? 3.556 -11.021 -1.671 1.00 97.50 66 SER A CA 1
ATOM 488 C C . SER A 1 66 ? 3.937 -12.095 -0.671 1.00 97.50 66 SER A C 1
ATOM 490 O O . SER A 1 66 ? 4.396 -13.162 -1.080 1.00 97.50 66 SER A O 1
ATOM 492 N N . VAL A 1 67 ? 3.692 -11.847 0.611 1.00 96.69 67 VAL A N 1
ATOM 493 C CA . VAL A 1 67 ? 3.968 -12.801 1.693 1.00 96.69 67 VAL A CA 1
ATOM 494 C C . VAL A 1 67 ? 2.731 -13.031 2.547 1.00 96.69 67 VAL A C 1
ATOM 496 O O . VAL A 1 67 ? 1.828 -12.199 2.589 1.00 96.69 67 VAL A O 1
ATOM 499 N N . SER A 1 68 ? 2.694 -14.172 3.229 1.00 96.50 68 SER A N 1
ATOM 500 C CA . SER A 1 68 ? 1.679 -14.486 4.234 1.00 96.50 68 SER A CA 1
ATOM 501 C C . SER A 1 68 ? 2.363 -14.624 5.587 1.00 96.50 68 SER A C 1
ATOM 503 O O . SER A 1 68 ? 2.966 -15.657 5.875 1.00 96.50 68 SER A O 1
ATOM 505 N N . LYS A 1 69 ? 2.334 -13.554 6.384 1.00 91.25 69 LYS A N 1
ATOM 506 C CA . LYS A 1 69 ? 3.037 -13.451 7.672 1.00 91.25 69 LYS A CA 1
ATOM 507 C C . LYS A 1 69 ? 2.196 -12.648 8.670 1.00 91.25 69 LYS A C 1
ATOM 509 O O . LYS A 1 69 ? 1.438 -11.786 8.232 1.00 91.25 69 LYS A O 1
ATOM 514 N N . PRO A 1 70 ? 2.320 -12.897 9.987 1.00 88.88 70 PRO A N 1
ATOM 515 C CA . PRO A 1 70 ? 1.740 -12.016 10.997 1.00 88.88 70 PRO A CA 1
ATOM 516 C C . PRO A 1 70 ? 2.210 -10.569 10.800 1.00 88.88 70 PRO A C 1
ATOM 518 O O . PRO A 1 70 ? 3.361 -10.342 10.429 1.00 88.88 70 PRO A O 1
ATOM 521 N N . LEU A 1 71 ? 1.331 -9.597 11.053 1.00 84.50 71 LEU A N 1
ATOM 522 C CA . LEU A 1 71 ? 1.714 -8.185 11.007 1.00 84.50 71 LEU A CA 1
ATOM 523 C C . LEU A 1 71 ? 2.523 -7.794 12.248 1.00 84.50 71 LEU A C 1
ATOM 525 O O . LEU A 1 71 ? 2.215 -8.277 13.344 1.00 84.50 71 LEU A O 1
ATOM 529 N N . PRO A 1 72 ? 3.479 -6.858 12.110 1.00 83.75 72 PRO A N 1
ATOM 530 C CA . PRO A 1 72 ? 4.055 -6.173 13.255 1.00 83.75 72 PRO A CA 1
ATOM 531 C C . PRO A 1 72 ? 2.977 -5.490 14.110 1.00 83.75 72 PRO A C 1
ATOM 533 O O . PRO A 1 72 ? 1.914 -5.087 13.624 1.00 83.75 72 PRO A O 1
ATOM 536 N N . SER A 1 73 ? 3.275 -5.348 15.403 1.00 78.44 73 SER A N 1
ATOM 537 C CA . SER A 1 73 ? 2.465 -4.586 16.362 1.00 78.44 73 SER A CA 1
ATOM 538 C C . SER A 1 73 ? 2.166 -3.160 15.851 1.00 78.44 73 SER A C 1
ATOM 540 O O . SER A 1 73 ? 3.003 -2.582 15.155 1.00 78.44 73 SER A O 1
ATOM 542 N N . PRO A 1 74 ? 1.023 -2.543 16.213 1.00 78.88 74 PRO A N 1
ATOM 543 C CA . PRO A 1 74 ? -0.040 -3.044 17.082 1.00 78.88 74 PRO A CA 1
ATOM 544 C C . PRO A 1 74 ? -0.964 -4.038 16.387 1.00 78.88 74 PRO A C 1
ATOM 546 O O . PRO A 1 74 ? -1.104 -4.049 15.161 1.00 78.88 74 PRO A O 1
ATOM 549 N N . ALA A 1 75 ? -1.643 -4.843 17.206 1.00 76.88 75 ALA A N 1
ATOM 550 C CA . ALA A 1 75 ? -2.714 -5.713 16.750 1.00 76.88 75 ALA A CA 1
ATOM 551 C C . ALA A 1 75 ? -3.795 -4.929 15.985 1.00 76.88 75 ALA A C 1
ATOM 553 O O . ALA A 1 75 ? -3.863 -3.697 15.987 1.00 76.88 75 ALA A O 1
ATOM 554 N N . TRP A 1 76 ? -4.631 -5.690 15.302 1.00 81.94 76 TRP A N 1
ATOM 555 C CA . TRP A 1 76 ? -5.766 -5.218 14.536 1.00 81.94 76 TRP A CA 1
ATOM 556 C C . TRP A 1 76 ? -6.714 -4.318 15.342 1.00 81.94 76 TRP A C 1
ATOM 558 O O . TRP A 1 76 ? -7.184 -4.707 16.411 1.00 81.94 76 TRP A O 1
ATOM 568 N N . SER A 1 77 ? -7.026 -3.140 14.804 1.00 89.00 77 SER A N 1
ATOM 569 C CA . SER A 1 77 ? -8.125 -2.285 15.262 1.00 89.00 77 SER A CA 1
ATOM 570 C C . SER A 1 77 ? -8.425 -1.216 14.216 1.00 89.00 77 SER A C 1
ATOM 572 O O . SER A 1 77 ? -7.504 -0.695 13.586 1.00 89.00 77 SER A O 1
ATOM 574 N N . GLU A 1 78 ? -9.705 -0.886 14.027 1.00 93.25 78 GLU A N 1
ATOM 575 C CA . GLU A 1 78 ? -10.110 0.226 13.162 1.00 93.25 78 GLU A CA 1
ATOM 576 C C . GLU A 1 78 ? -9.468 1.540 13.593 1.00 93.25 78 GLU A C 1
ATOM 578 O O . GLU A 1 78 ? -9.340 1.820 14.783 1.00 93.25 78 GLU A O 1
ATOM 583 N N . GLY A 1 79 ? -9.031 2.325 12.606 1.00 94.25 79 GLY A N 1
ATOM 584 C CA . GLY A 1 79 ? -8.437 3.633 12.839 1.00 94.25 79 GLY A CA 1
ATOM 585 C C . GLY A 1 79 ? -7.180 3.899 12.020 1.00 94.25 79 GLY A C 1
ATOM 586 O O . GLY A 1 79 ? -6.693 3.059 11.257 1.00 94.25 79 GLY A O 1
ATOM 587 N N . TRP A 1 80 ? -6.655 5.106 12.211 1.00 95.19 80 TRP A N 1
ATOM 588 C CA . TRP A 1 80 ? -5.345 5.522 11.735 1.00 95.19 80 TRP A CA 1
ATOM 589 C C . TRP A 1 80 ? -4.326 5.373 12.861 1.00 95.19 80 TRP A C 1
ATOM 591 O O . TRP A 1 80 ? -4.443 6.014 13.905 1.00 95.19 80 TRP A O 1
ATOM 601 N N . HIS A 1 81 ? -3.319 4.535 12.638 1.00 94.25 81 HIS A N 1
ATOM 602 C CA . HIS A 1 81 ? -2.289 4.211 13.618 1.00 94.25 81 HIS A CA 1
ATOM 603 C C . HIS A 1 81 ? -0.978 4.884 13.227 1.00 94.25 81 HIS A C 1
ATOM 605 O O . HIS A 1 81 ? -0.236 4.370 12.390 1.00 94.25 81 HIS A O 1
ATOM 611 N N . SER A 1 82 ? -0.699 6.045 13.817 1.00 93.19 82 SER A N 1
ATOM 612 C CA . SER A 1 82 ? 0.593 6.732 13.700 1.00 93.19 82 SER A CA 1
ATOM 613 C C . SER A 1 82 ? 1.657 6.097 14.600 1.00 93.19 82 SER A C 1
ATOM 615 O O . SER A 1 82 ? 1.326 5.545 15.648 1.00 93.19 82 SER A O 1
ATOM 617 N N . GLY A 1 83 ? 2.936 6.233 14.240 1.00 90.25 83 GLY A N 1
ATOM 618 C CA . GLY A 1 83 ? 4.061 5.730 15.047 1.00 90.25 83 GLY A CA 1
ATOM 619 C C . GLY A 1 83 ? 4.295 4.220 14.940 1.00 90.25 83 GLY A C 1
ATOM 620 O O . GLY A 1 83 ? 5.212 3.696 15.568 1.00 90.25 83 GLY A O 1
ATOM 621 N N . VAL A 1 84 ? 3.490 3.530 14.129 1.00 94.06 84 VAL A N 1
ATOM 622 C CA . VAL A 1 84 ? 3.795 2.181 13.645 1.00 94.06 84 VAL A CA 1
ATOM 623 C C . VAL A 1 84 ? 5.000 2.224 12.718 1.00 94.06 84 VAL A C 1
ATOM 625 O O . VAL A 1 84 ? 5.295 3.269 12.141 1.00 94.06 84 VAL A O 1
ATOM 628 N N . LYS A 1 85 ? 5.654 1.077 12.567 1.00 95.44 85 LYS A N 1
ATOM 629 C CA . LYS A 1 85 ? 6.840 0.883 11.740 1.00 95.44 85 LYS A CA 1
ATOM 630 C C . LYS A 1 85 ? 6.652 -0.330 10.834 1.00 95.44 85 LYS A C 1
ATOM 632 O O . LYS A 1 85 ? 5.901 -1.242 11.190 1.00 95.44 85 LYS A O 1
ATOM 637 N N . LEU A 1 86 ? 7.272 -0.288 9.661 1.00 96.31 86 LEU A N 1
ATOM 638 C CA . LEU A 1 86 ? 7.340 -1.399 8.722 1.00 96.31 86 LEU A CA 1
ATOM 639 C C . LEU A 1 86 ? 8.638 -1.312 7.918 1.00 96.31 86 LEU A C 1
ATOM 641 O O . LEU A 1 86 ? 8.897 -0.299 7.267 1.00 96.31 86 LEU A O 1
ATOM 645 N N . ASP A 1 87 ? 9.415 -2.385 7.915 1.00 96.94 87 ASP A N 1
ATOM 646 C CA . ASP A 1 87 ? 10.596 -2.523 7.070 1.00 96.94 87 ASP A CA 1
ATOM 647 C C . ASP A 1 87 ? 10.653 -3.919 6.443 1.00 96.94 87 ASP A C 1
ATOM 649 O O . ASP A 1 87 ? 10.606 -4.947 7.120 1.00 96.94 87 ASP A O 1
ATOM 653 N N . TYR A 1 88 ? 10.759 -3.969 5.116 1.00 97.12 88 TYR A N 1
ATOM 654 C CA . TYR A 1 88 ? 10.695 -5.229 4.372 1.00 97.12 88 TYR A CA 1
ATOM 655 C C . TYR A 1 88 ? 11.811 -6.217 4.754 1.00 97.12 88 TYR A C 1
ATOM 657 O O . TYR A 1 88 ? 11.584 -7.433 4.762 1.00 97.12 88 TYR A O 1
ATOM 665 N N . VAL A 1 89 ? 13.002 -5.709 5.083 1.00 96.62 89 VAL A N 1
ATOM 666 C CA . VAL A 1 89 ? 14.179 -6.530 5.391 1.00 96.62 89 VAL A CA 1
ATOM 667 C C . VAL A 1 89 ? 14.054 -7.103 6.798 1.00 96.62 89 VAL A C 1
ATOM 669 O O . VAL A 1 89 ? 14.190 -8.309 6.992 1.00 96.62 89 VAL A O 1
ATOM 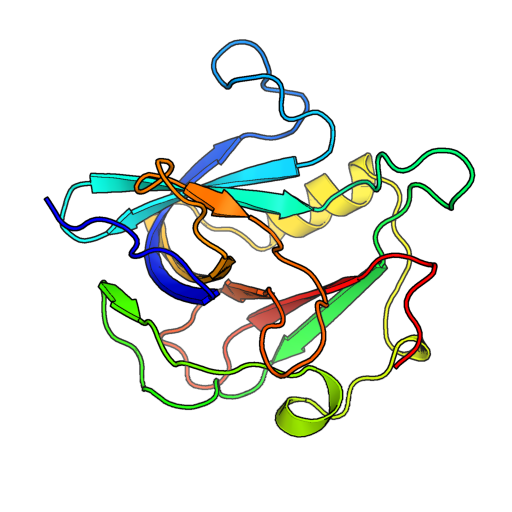672 N N . THR A 1 90 ? 13.759 -6.266 7.787 1.00 95.50 90 THR A N 1
ATOM 673 C CA . THR A 1 90 ? 13.739 -6.678 9.196 1.00 95.50 90 THR A CA 1
ATOM 674 C C . THR A 1 90 ? 12.464 -7.428 9.580 1.00 95.50 90 THR A C 1
ATOM 676 O O . THR A 1 90 ? 12.554 -8.425 10.298 1.00 95.50 90 THR A O 1
ATOM 679 N N . ASP A 1 91 ? 11.298 -7.038 9.057 1.00 95.00 91 ASP A N 1
ATOM 680 C CA . ASP A 1 91 ? 10.027 -7.690 9.397 1.00 95.00 91 ASP A CA 1
ATOM 681 C C . ASP A 1 91 ? 9.788 -8.961 8.571 1.00 95.00 91 ASP A C 1
ATOM 683 O O . ASP A 1 91 ? 9.197 -9.937 9.053 1.00 95.00 91 ASP A O 1
ATOM 687 N N . PHE A 1 92 ? 10.243 -8.982 7.311 1.00 95.19 92 PHE A N 1
ATOM 688 C CA . PHE A 1 92 ? 9.902 -10.055 6.373 1.00 95.19 92 PHE A CA 1
ATOM 689 C C . PHE A 1 92 ? 11.090 -10.801 5.771 1.00 95.19 92 PHE A C 1
ATOM 691 O O . PHE A 1 92 ? 10.841 -11.852 5.169 1.00 95.19 92 PHE A O 1
ATOM 698 N N . ALA A 1 93 ? 12.329 -10.360 6.001 1.00 96.06 93 ALA A N 1
ATOM 699 C CA . ALA A 1 93 ? 13.541 -10.916 5.392 1.00 96.06 93 ALA A CA 1
ATOM 700 C C . ALA A 1 93 ? 13.514 -10.888 3.855 1.00 96.06 93 ALA A C 1
ATOM 702 O O . ALA A 1 93 ? 14.027 -11.802 3.212 1.00 96.06 93 ALA A O 1
ATOM 703 N N . LEU A 1 94 ? 12.886 -9.858 3.279 1.00 97.19 94 LEU A N 1
ATOM 704 C CA . LEU A 1 94 ? 12.808 -9.658 1.836 1.00 97.19 94 LEU A CA 1
ATOM 705 C C . LEU A 1 94 ? 13.819 -8.610 1.379 1.00 97.19 94 LEU A C 1
ATOM 707 O O . LEU A 1 94 ? 13.920 -7.538 1.972 1.00 97.19 94 LEU A O 1
ATOM 711 N N . HIS A 1 95 ? 14.496 -8.911 0.282 1.00 97.69 95 HIS A N 1
ATOM 712 C CA . HIS A 1 95 ? 15.460 -8.054 -0.398 1.00 97.69 95 HIS A CA 1
ATOM 713 C C . HIS A 1 95 ? 14.971 -7.760 -1.818 1.00 97.69 95 HIS A C 1
ATOM 715 O O . HIS A 1 95 ? 14.063 -8.425 -2.324 1.00 97.69 95 HIS A O 1
ATOM 721 N N . ALA A 1 96 ? 15.583 -6.790 -2.499 1.00 97.75 96 ALA A N 1
ATOM 722 C CA . ALA A 1 96 ? 15.133 -6.362 -3.831 1.00 97.75 96 ALA A CA 1
ATOM 723 C C . ALA A 1 96 ? 15.039 -7.516 -4.860 1.00 97.75 96 ALA A C 1
ATOM 725 O O . ALA A 1 96 ? 14.177 -7.510 -5.736 1.00 97.75 96 ALA A O 1
ATOM 726 N N . GLY A 1 97 ? 15.895 -8.539 -4.737 1.00 97.75 97 GLY A N 1
ATOM 727 C CA . GLY A 1 97 ? 15.893 -9.717 -5.613 1.00 97.75 97 GLY A CA 1
ATOM 728 C C . GLY A 1 97 ? 14.684 -10.651 -5.456 1.00 97.75 97 GLY A C 1
ATOM 729 O O . GLY A 1 97 ? 14.461 -11.489 -6.327 1.00 97.75 97 GLY A O 1
ATOM 730 N N . ASP A 1 98 ? 13.897 -10.505 -4.387 1.00 98.06 98 ASP A N 1
ATOM 731 C CA . ASP A 1 98 ? 12.727 -11.350 -4.105 1.00 98.06 98 ASP A CA 1
ATOM 732 C C . ASP A 1 98 ? 11.449 -10.871 -4.819 1.00 98.06 98 ASP A C 1
ATOM 734 O O . ASP A 1 98 ? 10.405 -11.529 -4.767 1.00 98.06 98 ASP A O 1
ATOM 738 N N . PHE A 1 99 ? 11.505 -9.713 -5.481 1.00 98.56 99 PHE A N 1
ATOM 739 C CA . PHE A 1 99 ? 10.354 -9.080 -6.111 1.00 98.56 99 PHE A CA 1
ATOM 740 C C . PHE A 1 99 ? 10.349 -9.294 -7.623 1.00 98.56 99 PHE A C 1
ATOM 742 O O . PHE A 1 99 ? 11.376 -9.441 -8.282 1.00 98.56 99 PHE A O 1
ATOM 749 N N . THR A 1 100 ? 9.152 -9.280 -8.203 1.00 98.38 100 THR A N 1
ATOM 750 C CA . THR A 1 100 ? 8.961 -9.427 -9.649 1.00 98.38 100 THR A CA 1
ATOM 751 C C . THR A 1 100 ? 8.539 -8.099 -10.260 1.00 98.38 100 THR A C 1
ATOM 753 O O . THR A 1 100 ? 7.502 -7.555 -9.880 1.00 98.38 100 THR A O 1
ATOM 756 N N . ALA A 1 101 ? 9.304 -7.600 -11.233 1.00 97.94 101 ALA A N 1
ATOM 757 C CA . ALA A 1 101 ? 8.905 -6.455 -12.049 1.00 97.94 101 ALA A CA 1
ATOM 758 C C . ALA A 1 101 ? 7.668 -6.790 -12.884 1.00 97.94 101 ALA A C 1
ATOM 760 O O . ALA A 1 101 ? 7.642 -7.808 -13.578 1.00 97.94 101 ALA A O 1
ATOM 761 N N . MET A 1 102 ? 6.651 -5.931 -12.827 1.00 97.88 102 MET A N 1
ATOM 762 C CA . MET A 1 102 ? 5.414 -6.111 -13.581 1.00 97.88 102 MET A CA 1
ATOM 763 C C . MET A 1 102 ? 5.088 -4.877 -14.417 1.00 97.88 102 MET A C 1
ATOM 765 O O . MET A 1 102 ? 5.254 -3.739 -13.978 1.00 97.88 102 MET A O 1
ATOM 769 N N . GLU A 1 103 ? 4.574 -5.120 -15.621 1.00 96.69 103 GLU A N 1
ATOM 770 C CA . GLU A 1 103 ? 3.962 -4.079 -16.441 1.00 96.69 103 GLU A CA 1
ATOM 771 C C . GLU A 1 103 ? 2.724 -3.513 -15.741 1.00 96.69 103 GLU A C 1
ATOM 773 O O . GLU A 1 103 ? 1.990 -4.240 -15.064 1.00 96.69 103 GLU A O 1
ATOM 778 N N . LYS A 1 104 ? 2.442 -2.219 -15.942 1.00 94.69 104 LYS A N 1
ATOM 779 C CA . LYS A 1 104 ? 1.348 -1.518 -15.245 1.00 94.69 104 LYS A CA 1
ATOM 780 C C . LYS A 1 104 ? 0.009 -2.253 -15.339 1.00 94.69 104 LYS A C 1
ATOM 782 O O . LYS A 1 104 ? -0.695 -2.376 -14.340 1.00 94.69 104 LYS A O 1
ATOM 787 N N . ALA A 1 105 ? -0.372 -2.717 -16.530 1.00 94.69 105 ALA A N 1
ATOM 788 C CA . ALA A 1 105 ? -1.662 -3.377 -16.738 1.00 94.69 105 ALA A CA 1
ATOM 789 C C . ALA A 1 105 ? -1.774 -4.697 -15.952 1.00 94.69 105 ALA A C 1
ATOM 791 O O . ALA A 1 105 ? -2.806 -4.963 -15.325 1.00 94.69 105 ALA A O 1
ATOM 792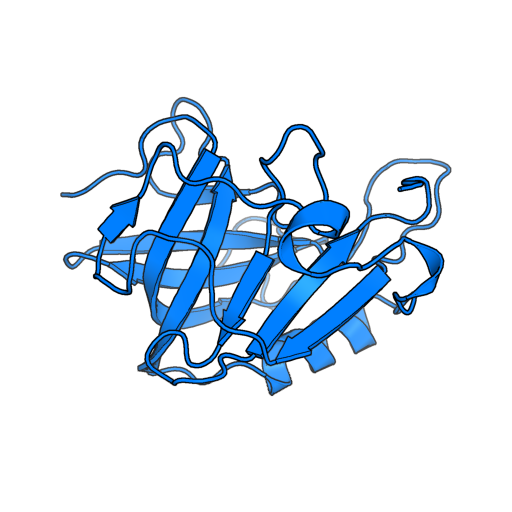 N N . ASP A 1 106 ? -0.697 -5.481 -15.928 1.00 97.50 106 ASP A N 1
ATOM 793 C CA . ASP A 1 106 ? -0.644 -6.754 -15.211 1.00 97.50 106 ASP A CA 1
ATOM 794 C C . ASP A 1 106 ? -0.601 -6.527 -13.701 1.00 97.50 106 ASP A C 1
ATOM 796 O O . ASP A 1 106 ? -1.286 -7.218 -12.947 1.00 97.50 106 ASP A O 1
ATOM 800 N N . LEU A 1 107 ? 0.142 -5.514 -13.249 1.00 97.56 107 LEU A N 1
ATOM 801 C CA . LEU A 1 107 ? 0.208 -5.150 -11.839 1.00 97.56 107 LEU A CA 1
ATOM 802 C C . LEU A 1 107 ? -1.139 -4.643 -11.317 1.00 97.56 107 LEU A C 1
ATOM 804 O O . LEU A 1 107 ? -1.580 -5.073 -10.253 1.00 97.56 107 LEU A O 1
ATOM 808 N N . VAL A 1 108 ? -1.834 -3.787 -12.075 1.00 96.75 108 VAL A N 1
ATOM 809 C CA . VAL A 1 108 ? -3.204 -3.359 -11.748 1.00 96.75 108 VAL A CA 1
ATOM 810 C C . VAL A 1 108 ? -4.118 -4.575 -11.622 1.00 96.75 108 VAL A C 1
ATOM 812 O O . VAL A 1 108 ? -4.850 -4.683 -10.640 1.00 96.75 108 VAL A O 1
ATOM 815 N N . THR A 1 109 ? -4.057 -5.502 -12.581 1.00 96.75 109 THR A N 1
ATOM 816 C CA . THR A 1 109 ? -4.864 -6.730 -12.558 1.00 96.75 109 THR A CA 1
ATOM 817 C C . THR A 1 109 ? -4.563 -7.568 -11.317 1.00 96.75 109 THR A C 1
ATOM 819 O O . THR A 1 109 ? -5.490 -7.987 -10.626 1.00 96.75 109 THR A O 1
ATOM 822 N N . ARG A 1 110 ? -3.280 -7.752 -10.983 1.00 97.25 110 ARG A N 1
ATOM 823 C CA . ARG A 1 110 ? -2.841 -8.503 -9.802 1.00 97.25 110 ARG A CA 1
ATOM 824 C C . ARG A 1 110 ? -3.305 -7.862 -8.497 1.00 97.25 110 ARG A C 1
ATOM 826 O O . ARG A 1 110 ? -3.845 -8.566 -7.653 1.00 97.25 110 ARG A O 1
ATOM 833 N N . VAL A 1 111 ? -3.129 -6.549 -8.334 1.00 96.88 111 VAL A N 1
ATOM 834 C CA . VAL A 1 111 ? -3.583 -5.833 -7.131 1.00 96.88 111 VAL A CA 1
ATOM 835 C C . VAL A 1 111 ? -5.093 -5.969 -6.983 1.00 96.88 111 VAL A C 1
ATOM 837 O O . VAL A 1 111 ? -5.554 -6.340 -5.914 1.00 96.88 111 VAL A O 1
ATOM 840 N N . VAL A 1 112 ? -5.865 -5.725 -8.046 1.00 96.44 112 VAL A N 1
ATOM 841 C CA . VAL A 1 112 ? -7.335 -5.813 -8.006 1.00 96.44 112 VAL A CA 1
ATOM 842 C C . VAL A 1 112 ? -7.812 -7.230 -7.677 1.00 96.44 112 VAL A C 1
ATOM 844 O O . VAL A 1 112 ? -8.757 -7.371 -6.910 1.00 96.44 112 VAL A O 1
ATOM 847 N N . ALA A 1 113 ? -7.162 -8.267 -8.213 1.00 97.06 113 ALA A N 1
ATOM 848 C CA . ALA A 1 113 ? -7.547 -9.663 -7.990 1.00 97.06 113 ALA A CA 1
ATOM 849 C C . ALA A 1 113 ? -7.388 -10.128 -6.531 1.00 97.06 113 ALA A C 1
ATOM 851 O O . ALA A 1 113 ? -8.081 -11.047 -6.105 1.00 97.06 113 ALA A O 1
ATOM 852 N N . GLU A 1 114 ? -6.499 -9.500 -5.761 1.00 96.06 114 GLU A N 1
ATOM 853 C CA . GLU A 1 114 ? -6.310 -9.795 -4.334 1.00 96.06 114 GLU A CA 1
ATOM 854 C C . GLU A 1 114 ? -7.366 -9.080 -3.457 1.00 96.06 114 GLU A C 1
ATOM 856 O O . GLU A 1 114 ? -7.566 -9.429 -2.294 1.00 96.06 114 GLU A O 1
ATOM 861 N N . MET A 1 115 ? -8.073 -8.080 -3.995 1.00 96.50 115 MET A N 1
ATOM 862 C CA . MET A 1 115 ? -8.983 -7.224 -3.232 1.00 96.50 115 MET A CA 1
ATOM 863 C C . MET A 1 115 ? -10.436 -7.690 -3.291 1.00 96.50 115 MET A C 1
ATOM 865 O O . MET A 1 115 ? -10.954 -8.080 -4.333 1.00 96.50 115 MET A O 1
ATOM 869 N N . HIS A 1 116 ? -11.135 -7.531 -2.169 1.00 96.75 116 HIS A N 1
ATOM 870 C CA . HIS A 1 116 ? -12.550 -7.863 -2.042 1.00 96.75 116 HIS A CA 1
ATOM 871 C C . HIS A 1 116 ? -13.303 -6.661 -1.459 1.00 96.75 116 HIS A C 1
ATOM 873 O O . HIS A 1 116 ? -13.022 -6.223 -0.345 1.00 96.75 116 HIS A O 1
ATOM 879 N N . ILE A 1 117 ? -14.249 -6.090 -2.214 1.00 98.00 117 ILE A N 1
ATOM 880 C CA . ILE A 1 117 ? -15.080 -4.979 -1.723 1.00 98.00 117 ILE A CA 1
ATOM 881 C C . ILE A 1 117 ? -15.931 -5.460 -0.542 1.00 98.00 117 ILE A C 1
ATOM 883 O O . ILE A 1 117 ? -16.509 -6.543 -0.583 1.00 98.00 117 ILE A O 1
ATOM 887 N N . GLY A 1 118 ? -16.009 -4.647 0.508 1.00 97.94 118 GLY A N 1
ATOM 888 C CA . GLY A 1 118 ? -16.657 -4.976 1.774 1.00 97.94 118 GLY A CA 1
ATOM 889 C C . GLY A 1 118 ? -15.767 -5.766 2.734 1.00 97.94 118 GLY A C 1
ATOM 890 O O . GLY A 1 118 ? -16.133 -5.903 3.899 1.00 97.94 118 GLY A O 1
ATOM 891 N N . ALA A 1 119 ? -14.604 -6.252 2.285 1.00 97.38 119 ALA A N 1
ATOM 892 C CA . ALA A 1 119 ? -13.675 -6.950 3.156 1.00 97.38 119 ALA A CA 1
ATOM 893 C C . ALA A 1 119 ? -12.828 -5.967 3.983 1.00 97.38 119 ALA A C 1
ATOM 895 O O . ALA A 1 119 ? -12.555 -4.838 3.542 1.00 97.38 119 ALA A O 1
ATOM 896 N N . PRO A 1 120 ? -12.375 -6.394 5.169 1.00 96.69 120 PRO A N 1
ATOM 897 C CA . PRO A 1 120 ? -11.445 -5.612 5.954 1.00 96.69 120 PRO A CA 1
ATOM 898 C C . PRO A 1 120 ? -10.064 -5.533 5.281 1.00 96.69 120 PRO A C 1
ATOM 900 O O . PRO A 1 120 ? -9.576 -6.505 4.699 1.00 96.69 120 PRO A O 1
ATOM 903 N N . ILE A 1 121 ? -9.420 -4.369 5.363 1.00 97.56 121 ILE A N 1
ATOM 904 C CA . ILE A 1 121 ? -8.115 -4.092 4.753 1.00 97.56 121 ILE A CA 1
ATOM 905 C C . ILE A 1 121 ? -7.282 -3.198 5.671 1.00 97.56 121 ILE A C 1
ATOM 907 O O . ILE A 1 121 ? -7.811 -2.354 6.397 1.00 97.56 121 ILE A O 1
ATOM 911 N N . SER A 1 122 ? -5.966 -3.382 5.630 1.00 96.62 122 SER A N 1
ATOM 912 C CA . SER A 1 122 ? -5.013 -2.513 6.312 1.00 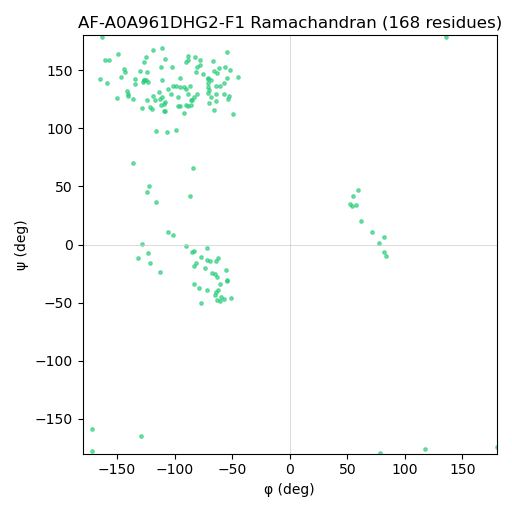96.62 122 SER A CA 1
ATOM 913 C C . SER A 1 122 ? -3.958 -2.035 5.324 1.00 96.62 122 SER A C 1
ATOM 915 O O . SER A 1 122 ? -3.551 -2.787 4.442 1.00 96.62 122 SER A O 1
ATOM 917 N N . VAL A 1 123 ? -3.549 -0.775 5.411 1.00 97.69 123 VAL A N 1
ATOM 918 C CA . VAL A 1 123 ? -2.617 -0.175 4.451 1.00 97.69 123 VAL A CA 1
ATOM 919 C C . VAL A 1 123 ? -1.641 0.729 5.185 1.00 97.69 123 VAL A C 1
ATOM 921 O O . VAL A 1 123 ? -2.053 1.618 5.929 1.00 97.69 123 VAL A O 1
ATOM 924 N N . TYR A 1 124 ? -0.354 0.503 4.948 1.00 97.75 124 TYR A N 1
ATOM 925 C CA . TYR A 1 124 ? 0.732 1.353 5.418 1.00 97.75 124 TYR A CA 1
ATOM 926 C C . TYR A 1 124 ? 1.055 2.395 4.351 1.00 97.75 124 TYR A C 1
ATOM 928 O O . TYR A 1 124 ? 1.137 2.066 3.165 1.00 97.75 124 TYR A O 1
ATOM 936 N N . GLY A 1 125 ? 1.240 3.642 4.767 1.00 97.50 125 GLY A N 1
ATOM 937 C CA . GLY A 1 125 ? 1.595 4.736 3.874 1.00 97.50 125 GLY A CA 1
ATOM 938 C C . GLY A 1 125 ? 1.739 6.055 4.618 1.00 97.50 125 GLY A C 1
ATOM 939 O O . GLY A 1 125 ? 1.639 6.118 5.843 1.00 97.50 125 GLY A O 1
ATOM 940 N N . THR A 1 126 ? 1.945 7.127 3.863 1.00 97.12 126 THR A N 1
ATOM 941 C CA . THR A 1 126 ? 2.234 8.453 4.420 1.00 97.12 126 THR A CA 1
ATOM 942 C C . THR A 1 126 ? 1.140 9.444 4.061 1.00 97.12 126 THR A C 1
ATOM 944 O O . THR A 1 126 ? 0.840 9.657 2.884 1.00 97.12 126 THR A O 1
ATOM 947 N N . SER A 1 127 ? 0.558 10.076 5.080 1.00 96.62 127 SER A N 1
ATOM 948 C CA . SER A 1 127 ? -0.369 11.198 4.924 1.00 96.62 127 SER A CA 1
ATOM 949 C C . SER A 1 127 ? 0.401 12.519 4.877 1.00 96.62 127 SER A C 1
ATOM 951 O O . SER A 1 127 ? 1.258 12.798 5.721 1.00 96.62 127 SER A O 1
ATOM 953 N N . GLY A 1 128 ? 0.105 13.339 3.869 1.00 93.00 128 GLY A N 1
ATOM 954 C CA . GLY A 1 128 ? 0.752 14.632 3.652 1.00 93.00 128 GLY A CA 1
ATOM 955 C C . GLY A 1 128 ? 0.064 15.785 4.384 1.00 93.00 128 GLY A C 1
ATOM 956 O O . GLY A 1 128 ? -1.127 15.741 4.699 1.00 93.00 128 GLY A O 1
ATOM 957 N N . ALA A 1 129 ? 0.799 16.879 4.599 1.00 90.56 129 ALA A N 1
ATOM 958 C CA . ALA A 1 129 ? 0.223 18.111 5.133 1.00 90.56 129 ALA A CA 1
ATOM 959 C C . ALA A 1 129 ? -0.936 18.611 4.249 1.00 90.56 129 ALA A C 1
ATOM 961 O O . ALA A 1 129 ? -0.805 18.717 3.030 1.00 90.56 129 ALA A O 1
ATOM 962 N N . GLY A 1 130 ? -2.083 18.908 4.868 1.00 88.25 130 GLY A N 1
ATOM 963 C CA . GLY A 1 130 ? -3.280 19.378 4.161 1.00 88.25 130 GLY A CA 1
ATOM 964 C C . GLY A 1 130 ? -4.001 18.315 3.320 1.00 88.25 130 GLY A C 1
ATOM 965 O O . GLY A 1 130 ? -4.893 18.676 2.556 1.00 88.25 130 GLY A O 1
ATOM 966 N N . ARG A 1 131 ? -3.637 17.030 3.454 1.00 90.69 131 ARG A N 1
ATOM 967 C CA . ARG A 1 131 ? -4.289 15.885 2.792 1.00 90.69 131 ARG A CA 1
ATOM 968 C C . ARG A 1 131 ? -4.812 14.838 3.794 1.00 90.69 131 ARG A C 1
ATOM 970 O O . ARG A 1 131 ? -4.524 13.655 3.627 1.00 90.69 131 ARG A O 1
ATOM 977 N N . PRO A 1 132 ? -5.575 15.222 4.838 1.00 93.44 132 PRO A N 1
ATOM 978 C CA . PRO A 1 132 ? -6.056 14.282 5.859 1.00 93.44 132 PRO A CA 1
ATOM 979 C C . PRO A 1 132 ? -6.984 13.182 5.319 1.00 93.44 132 PRO A C 1
ATOM 981 O O . PRO A 1 132 ? -7.308 12.243 6.040 1.00 93.44 132 PRO A O 1
ATOM 984 N N . GLU A 1 133 ? -7.452 13.309 4.079 1.00 94.25 133 GLU A N 1
ATOM 985 C CA . GLU A 1 133 ? -8.294 12.355 3.366 1.00 94.25 133 GLU A CA 1
ATOM 986 C C . GLU A 1 133 ? -7.506 11.303 2.566 1.00 94.25 133 GLU A C 1
ATOM 988 O O . GLU A 1 133 ? -8.117 10.462 1.897 1.00 94.25 133 GLU A O 1
ATOM 993 N N . SER A 1 134 ? -6.167 11.361 2.562 1.00 94.62 134 SER A N 1
ATOM 994 C CA . SER A 1 134 ? -5.351 10.566 1.645 1.00 94.62 134 SER A CA 1
ATOM 995 C C . SER A 1 134 ? -4.004 10.123 2.216 1.00 94.62 134 SER A C 1
ATOM 997 O O . SER A 1 134 ? -3.337 10.879 2.913 1.00 94.62 134 SER A O 1
ATOM 999 N N . ALA A 1 135 ? -3.575 8.916 1.842 1.00 96.00 135 ALA A N 1
ATOM 1000 C CA . ALA A 1 135 ? -2.207 8.451 2.047 1.00 96.00 135 ALA A CA 1
ATOM 1001 C C . ALA A 1 135 ? -1.565 8.009 0.724 1.00 96.00 135 ALA A C 1
ATOM 1003 O O . ALA A 1 135 ? -2.239 7.520 -0.191 1.00 96.00 135 ALA A O 1
ATOM 1004 N N . HIS A 1 136 ? -0.252 8.194 0.642 1.00 94.75 136 HIS A N 1
ATOM 1005 C CA . HIS A 1 136 ? 0.601 7.894 -0.509 1.00 94.75 136 HIS A CA 1
ATOM 1006 C C . HIS A 1 136 ? 1.808 7.046 -0.069 1.00 94.75 136 HIS A C 1
ATOM 1008 O O . HIS A 1 136 ? 1.796 6.497 1.033 1.00 94.75 136 HIS A O 1
ATOM 1014 N N . LEU A 1 137 ? 2.836 6.947 -0.915 1.00 95.81 137 LEU A N 1
ATOM 1015 C CA . LEU A 1 137 ? 4.095 6.242 -0.657 1.00 95.81 137 LEU A CA 1
ATOM 1016 C C . LEU A 1 137 ? 3.889 4.776 -0.257 1.00 95.81 137 LEU A C 1
ATOM 1018 O O . LEU A 1 137 ? 4.544 4.263 0.648 1.00 95.81 137 LEU A O 1
ATOM 1022 N N . ILE A 1 138 ? 2.960 4.097 -0.934 1.00 97.69 138 ILE A N 1
ATOM 1023 C CA . ILE A 1 138 ? 2.646 2.686 -0.685 1.00 97.69 138 ILE A CA 1
ATOM 1024 C C . ILE A 1 138 ? 3.639 1.810 -1.467 1.00 97.69 138 ILE A C 1
ATOM 1026 O O . ILE A 1 138 ? 3.282 1.161 -2.449 1.00 97.69 138 ILE A O 1
ATOM 1030 N N . HIS A 1 139 ? 4.908 1.891 -1.069 1.00 97.81 139 HIS A N 1
ATOM 1031 C CA . HIS A 1 139 ? 6.062 1.140 -1.573 1.00 97.81 139 HIS A CA 1
ATOM 1032 C C . HIS A 1 139 ? 7.227 1.244 -0.564 1.00 97.81 139 HIS A C 1
ATOM 1034 O O . HIS A 1 139 ? 7.102 1.934 0.447 1.00 97.81 139 HIS A O 1
ATOM 1040 N N . ARG A 1 140 ? 8.369 0.597 -0.828 1.00 97.81 140 ARG A N 1
ATOM 1041 C CA . ARG A 1 140 ? 9.611 0.724 -0.045 1.00 97.81 140 ARG A CA 1
ATOM 1042 C C . ARG A 1 140 ? 10.016 2.195 0.073 1.00 97.81 140 ARG A C 1
ATOM 1044 O O . ARG A 1 140 ? 10.226 2.842 -0.954 1.00 97.81 140 ARG A O 1
ATOM 1051 N N . ASN A 1 141 ? 10.202 2.696 1.291 1.00 96.75 141 ASN A N 1
ATOM 1052 C CA . ASN A 1 141 ? 10.733 4.041 1.555 1.00 96.75 141 ASN A CA 1
ATOM 1053 C C . ASN A 1 141 ? 12.014 4.023 2.403 1.00 96.75 141 ASN A C 1
ATOM 1055 O O . ASN A 1 141 ? 12.725 5.029 2.429 1.00 96.75 141 ASN A O 1
ATOM 1059 N N . GLY A 1 142 ? 12.340 2.907 3.066 1.00 93.44 142 GLY A N 1
ATOM 1060 C CA . GLY A 1 142 ? 13.426 2.888 4.047 1.00 93.44 142 GLY A CA 1
ATOM 1061 C C . GLY A 1 142 ? 13.008 3.491 5.390 1.00 93.44 142 GLY A C 1
ATOM 1062 O O . GLY A 1 142 ? 11.880 3.950 5.558 1.00 93.44 142 GLY A O 1
ATOM 1063 N N . ASN A 1 143 ? 13.945 3.520 6.344 1.00 92.31 143 ASN A N 1
ATOM 1064 C CA . ASN A 1 143 ? 13.774 4.150 7.666 1.00 92.31 143 ASN A CA 1
ATOM 1065 C C . ASN A 1 143 ? 12.539 3.664 8.451 1.00 92.31 143 ASN A C 1
ATOM 1067 O O . ASN A 1 143 ? 11.919 4.435 9.191 1.00 92.31 143 ASN A O 1
ATOM 1071 N N . ASP A 1 144 ? 12.191 2.389 8.277 1.00 95.00 144 ASP A N 1
ATOM 1072 C CA . ASP A 1 144 ? 11.042 1.740 8.907 1.00 95.00 144 ASP A CA 1
ATOM 1073 C C . ASP A 1 144 ? 9.668 2.339 8.532 1.00 95.00 144 ASP A C 1
ATOM 1075 O O . ASP A 1 144 ? 8.689 2.143 9.253 1.00 95.00 144 ASP A O 1
ATOM 1079 N N . ASP A 1 145 ? 9.580 3.059 7.409 1.00 96.88 145 ASP A N 1
ATOM 1080 C CA . ASP A 1 145 ? 8.351 3.694 6.914 1.00 96.88 145 ASP A CA 1
ATOM 1081 C C . ASP A 1 145 ? 7.913 3.101 5.556 1.00 96.88 145 ASP A C 1
ATOM 1083 O O . ASP A 1 145 ? 7.438 3.800 4.650 1.00 96.88 145 ASP A O 1
ATOM 1087 N N . ASP A 1 146 ? 8.096 1.791 5.372 1.00 97.88 146 ASP A N 1
ATOM 1088 C CA . ASP A 1 146 ? 7.679 1.135 4.141 1.00 97.88 146 ASP A CA 1
ATOM 1089 C C . ASP A 1 146 ? 6.161 1.050 4.019 1.00 97.88 146 ASP A C 1
ATOM 1091 O O . ASP A 1 146 ? 5.441 0.626 4.922 1.00 97.88 146 ASP A O 1
ATOM 1095 N N . GLY A 1 147 ? 5.659 1.410 2.845 1.00 98.06 147 GLY A N 1
ATOM 1096 C CA . GLY A 1 147 ? 4.255 1.262 2.521 1.00 98.06 147 GLY A CA 1
ATOM 1097 C C . GLY A 1 147 ? 3.910 -0.159 2.084 1.00 98.06 147 GLY A C 1
ATOM 1098 O O . GLY A 1 147 ? 4.719 -0.855 1.479 1.00 98.06 147 GLY A O 1
ATOM 1099 N N . ALA A 1 148 ? 2.694 -0.610 2.364 1.00 98.06 148 ALA A N 1
ATOM 1100 C CA . ALA A 1 148 ? 2.237 -1.955 2.022 1.00 98.06 148 ALA A CA 1
ATOM 1101 C C . ALA A 1 148 ? 0.710 -2.022 2.016 1.00 98.06 148 ALA A C 1
ATOM 1103 O O . ALA A 1 148 ? 0.042 -1.226 2.678 1.00 98.06 148 ALA A O 1
ATOM 1104 N N . VAL A 1 149 ? 0.156 -3.015 1.321 1.00 98.44 149 VAL A N 1
ATOM 1105 C CA . VAL A 1 149 ? -1.276 -3.338 1.382 1.00 98.44 149 VAL A CA 1
ATOM 1106 C C . VAL A 1 149 ? -1.454 -4.699 2.036 1.00 98.44 149 VAL A C 1
ATOM 1108 O O . VAL A 1 149 ? -0.807 -5.664 1.651 1.00 98.44 149 VAL A O 1
ATOM 1111 N N . VAL A 1 150 ? -2.355 -4.794 3.004 1.00 97.31 150 VAL A N 1
ATOM 1112 C CA . VAL A 1 150 ? -2.620 -6.010 3.769 1.00 97.31 150 VAL A CA 1
ATOM 1113 C C . VAL A 1 150 ? -4.069 -6.442 3.579 1.00 97.31 150 VAL A C 1
ATOM 1115 O O . VAL A 1 150 ? -5.000 -5.751 3.998 1.00 97.31 150 VAL A O 1
ATOM 1118 N N . VAL A 1 151 ? -4.246 -7.620 2.990 1.00 97.00 151 VAL A N 1
ATOM 1119 C CA . VAL A 1 151 ? -5.534 -8.274 2.744 1.00 97.00 151 VAL A CA 1
ATOM 1120 C C . VAL A 1 151 ? -5.797 -9.326 3.820 1.00 97.00 151 VAL A C 1
ATOM 1122 O O . VAL A 1 151 ? -4.904 -10.094 4.188 1.00 97.00 151 VAL A O 1
ATOM 1125 N N . GLY A 1 152 ? -7.033 -9.358 4.327 1.00 94.50 152 GLY A N 1
ATOM 1126 C CA . GLY A 1 152 ? -7.417 -10.206 5.460 1.00 94.50 152 GLY A CA 1
ATOM 1127 C C . GLY A 1 152 ? -6.603 -9.923 6.730 1.00 94.50 152 GLY A C 1
ATOM 1128 O O . GLY A 1 152 ? -6.089 -10.869 7.329 1.00 94.50 152 GLY A O 1
ATOM 1129 N N . PRO A 1 153 ? -6.419 -8.650 7.136 1.00 93.31 153 PRO A N 1
ATOM 1130 C CA . PRO A 1 153 ? -5.591 -8.276 8.291 1.00 93.31 153 PRO A CA 1
ATOM 1131 C C . PRO A 1 153 ? -6.113 -8.808 9.641 1.00 93.31 153 PRO A C 1
ATOM 1133 O O . PRO A 1 153 ? -5.396 -8.744 10.633 1.00 93.31 153 PRO A O 1
ATOM 1136 N N . ASP A 1 154 ? -7.357 -9.282 9.690 1.00 90.19 154 ASP A N 1
ATOM 1137 C CA . ASP A 1 154 ? -8.017 -9.968 10.810 1.00 90.19 154 ASP A CA 1
ATOM 1138 C C . ASP A 1 154 ? -7.705 -11.474 10.884 1.00 90.19 154 ASP A C 1
ATOM 1140 O O . ASP A 1 154 ? -8.104 -12.149 11.833 1.00 90.19 154 ASP A O 1
ATOM 1144 N N . THR A 1 155 ? -6.991 -12.018 9.899 1.00 90.38 155 THR A N 1
ATOM 1145 C CA . THR A 1 155 ? -6.591 -13.429 9.872 1.00 90.38 155 THR A CA 1
ATOM 1146 C C . THR A 1 155 ? -5.250 -13.655 10.578 1.00 90.38 155 THR A C 1
ATOM 1148 O O . THR A 1 155 ? -4.464 -12.732 10.779 1.00 90.38 155 THR A O 1
ATOM 1151 N N . ALA A 1 156 ? -4.950 -14.908 10.936 1.00 86.75 156 ALA A N 1
ATOM 1152 C CA . ALA A 1 156 ? -3.670 -15.266 11.559 1.00 86.75 156 ALA A CA 1
ATOM 1153 C C . ALA A 1 156 ? -2.464 -15.117 10.608 1.00 86.75 156 ALA A C 1
ATOM 1155 O O . ALA A 1 156 ? -1.331 -14.943 11.056 1.00 86.75 156 ALA A O 1
ATOM 1156 N N . THR A 1 157 ? -2.701 -15.200 9.298 1.00 89.75 157 THR A N 1
ATOM 1157 C CA . THR A 1 157 ? -1.673 -15.129 8.252 1.00 89.75 157 THR A CA 1
ATOM 1158 C C . THR A 1 157 ? -2.157 -14.226 7.118 1.00 89.75 157 THR A C 1
ATOM 1160 O O . THR A 1 157 ? -2.488 -14.726 6.036 1.00 89.75 157 THR A O 1
ATOM 1163 N N . PRO A 1 158 ? -2.239 -12.907 7.354 1.00 95.00 158 PRO A N 1
ATOM 1164 C CA . PRO A 1 158 ? -2.708 -11.975 6.346 1.00 95.00 158 PRO A CA 1
ATOM 1165 C C . PRO A 1 158 ? -1.794 -11.989 5.125 1.00 95.00 158 PRO A C 1
ATOM 1167 O O . PRO A 1 158 ? -0.596 -12.264 5.217 1.00 95.00 158 PRO A O 1
ATOM 1170 N N . ARG A 1 159 ? -2.370 -11.672 3.969 1.00 97.00 159 ARG A N 1
ATOM 1171 C CA . ARG A 1 159 ? -1.641 -11.535 2.711 1.00 97.00 159 ARG A CA 1
ATOM 1172 C C . ARG A 1 159 ? -1.147 -10.098 2.591 1.00 97.00 159 ARG A C 1
ATOM 1174 O O . ARG A 1 159 ? -1.948 -9.171 2.555 1.00 97.00 159 ARG A O 1
ATOM 1181 N N . ILE A 1 160 ? 0.164 -9.917 2.521 1.00 97.56 160 ILE A N 1
ATOM 1182 C CA . ILE A 1 160 ? 0.816 -8.608 2.468 1.00 97.56 160 ILE A CA 1
ATOM 1183 C C . ILE A 1 160 ? 1.383 -8.419 1.065 1.00 97.56 160 ILE A C 1
ATOM 1185 O O . ILE A 1 160 ? 2.199 -9.226 0.624 1.00 97.56 160 ILE A O 1
ATOM 1189 N N . LEU A 1 161 ? 0.937 -7.377 0.370 1.00 98.50 161 LEU A N 1
ATOM 1190 C CA . LEU A 1 161 ? 1.447 -6.932 -0.922 1.00 98.50 161 LEU A CA 1
ATOM 1191 C C . LEU A 1 161 ? 2.451 -5.801 -0.691 1.00 98.50 161 LEU A C 1
ATOM 1193 O O . LEU A 1 161 ? 2.145 -4.811 -0.021 1.00 98.50 161 LEU A O 1
ATOM 1197 N N . LEU A 1 162 ? 3.642 -5.973 -1.252 1.00 98.38 162 LEU A N 1
ATOM 1198 C CA . LEU A 1 162 ? 4.811 -5.128 -1.038 1.00 98.38 162 LEU A CA 1
ATOM 1199 C C . LEU A 1 162 ? 5.296 -4.632 -2.395 1.00 98.38 162 LEU A C 1
ATOM 1201 O O . LEU A 1 162 ? 5.284 -5.400 -3.358 1.00 98.38 162 LEU A O 1
ATOM 1205 N N . PHE A 1 163 ? 5.740 -3.381 -2.470 1.00 98.50 163 PHE A N 1
ATOM 1206 C CA . PHE A 1 163 ? 6.045 -2.720 -3.738 1.00 98.50 163 PHE A CA 1
ATOM 1207 C C . PHE A 1 163 ? 7.379 -1.989 -3.641 1.00 98.50 163 PHE A C 1
ATOM 1209 O O . PHE A 1 163 ? 7.663 -1.379 -2.617 1.00 98.50 163 PHE A O 1
ATOM 1216 N N . HIS A 1 164 ? 8.182 -1.983 -4.697 1.00 98.19 164 HIS A N 1
ATOM 1217 C CA . HIS A 1 164 ? 9.319 -1.068 -4.805 1.00 98.19 164 HIS A CA 1
ATOM 1218 C C . HIS A 1 164 ? 9.596 -0.703 -6.266 1.00 98.19 164 HIS A C 1
ATOM 1220 O O . HIS A 1 164 ? 9.107 -1.356 -7.190 1.00 98.19 164 HIS A O 1
ATOM 1226 N N . PHE A 1 165 ? 10.369 0.356 -6.477 1.00 97.31 165 PHE A N 1
ATOM 1227 C CA . PHE A 1 165 ? 10.838 0.770 -7.797 1.00 97.31 165 PHE A CA 1
ATOM 1228 C C . PHE A 1 165 ? 12.180 0.119 -8.146 1.00 97.31 165 PHE A C 1
ATOM 1230 O O . PHE A 1 165 ? 12.925 -0.311 -7.262 1.00 97.31 165 PHE A O 1
ATOM 1237 N N . ALA A 1 166 ? 12.484 0.022 -9.440 1.00 94.25 166 ALA A N 1
ATOM 1238 C CA . ALA A 1 166 ? 13.625 -0.738 -9.956 1.00 94.25 166 ALA A CA 1
ATOM 1239 C C . ALA A 1 166 ? 14.991 -0.206 -9.499 1.00 94.25 166 ALA A C 1
ATOM 1241 O O . ALA A 1 166 ? 15.947 -0.967 -9.388 1.00 94.25 166 ALA A O 1
ATOM 1242 N N . GLU A 1 167 ? 15.086 1.090 -9.226 1.00 92.75 167 GLU A N 1
ATOM 1243 C CA . GLU A 1 167 ? 16.295 1.755 -8.748 1.00 92.75 167 GLU A CA 1
ATOM 1244 C C . GLU A 1 167 ? 16.583 1.516 -7.259 1.00 92.75 167 GLU A C 1
ATOM 1246 O O . GLU A 1 167 ? 17.662 1.864 -6.778 1.00 92.75 167 GLU A O 1
ATOM 1251 N N . GLN A 1 168 ? 15.633 0.946 -6.514 1.00 94.19 168 GLN A N 1
ATOM 1252 C CA . GLN A 1 168 ? 15.780 0.725 -5.081 1.00 94.19 168 GLN A CA 1
ATOM 1253 C C . GLN A 1 168 ? 16.509 -0.595 -4.811 1.00 94.19 168 GLN A C 1
ATOM 1255 O O . GLN A 1 168 ? 16.022 -1.670 -5.154 1.00 94.19 168 GLN A O 1
ATOM 1260 N N . SER A 1 169 ? 17.658 -0.507 -4.141 1.00 92.94 169 SER A N 1
ATOM 1261 C CA . SER A 1 169 ? 18.403 -1.651 -3.607 1.00 92.94 169 SER A CA 1
ATOM 1262 C C . SER A 1 169 ? 18.252 -1.726 -2.089 1.00 92.94 169 SER A C 1
ATOM 1264 O O . SER A 1 169 ? 18.411 -0.704 -1.417 1.00 92.94 169 SER A O 1
ATOM 1266 N N . PHE A 1 170 ? 17.985 -2.916 -1.561 1.00 94.88 170 PHE A N 1
ATOM 1267 C CA . PHE A 1 170 ? 17.893 -3.211 -0.132 1.00 94.88 170 PHE A CA 1
ATOM 1268 C C . PHE A 1 170 ? 18.060 -4.710 0.103 1.00 94.88 170 PHE A C 1
ATOM 1270 O O . PHE A 1 170 ? 17.742 -5.494 -0.828 1.00 94.88 170 PHE A O 1
#